Protein AF-A0A2G1X7X8-F1 (afdb_monomer_lite)

Foldseek 3Di:
DDWDQDPVRKIKDWDWDDDPPDPDWTKTWIWIQDPNDTGTDDIDTDPFDDDPNHTDPDDPPPDPPPDD

Sequence (68 aa):
TIEYVGADGVRRELDFQRAPHAPWRALLVESEETDGEMRHVGAEKLRELRIDGEARAAVSLVETLEGP

Radius of gyration: 14.26 Å; chains: 1; bounding box: 36×28×33 Å

Secondary structure (DSSP, 8-state):
-EEEE-TTS-EEEEEEE--TTSS--EEEEEEEEETTEEEEEEEEEES--EETTEE-----S-S-----

Structure (mmCIF, N/CA/C/O backbone):
data_AF-A0A2G1X7X8-F1
#
_entry.id   AF-A0A2G1X7X8-F1
#
loop_
_atom_site.group_PDB
_atom_site.id
_atom_site.type_symbol
_atom_site.label_atom_id
_atom_site.label_alt_id
_atom_site.label_comp_id
_atom_site.label_asym_id
_atom_site.label_entity_id
_atom_site.label_seq_id
_atom_site.pdbx_PDB_ins_code
_atom_site.Cartn_x
_atom_site.Cartn_y
_atom_site.Cartn_z
_atom_site.occupancy
_atom_site.B_iso_or_equiv
_atom_site.auth_seq_id
_atom_site.auth_comp_id
_atom_site.auth_asym_id
_atom_site.auth_atom_id
_atom_site.pdbx_PDB_model_num
ATOM 1 N N . THR A 1 1 ? -1.651 3.087 -6.416 1.00 72.50 1 THR A N 1
ATOM 2 C CA . THR A 1 1 ? -1.930 3.213 -4.981 1.00 72.50 1 THR A CA 1
ATOM 3 C C . THR A 1 1 ? -3.174 2.420 -4.665 1.00 72.50 1 THR A C 1
ATOM 5 O O . THR A 1 1 ? -4.076 2.396 -5.498 1.00 72.50 1 THR A O 1
ATOM 8 N N . ILE A 1 2 ? -3.187 1.701 -3.546 1.00 78.88 2 ILE A N 1
ATOM 9 C CA . ILE A 1 2 ? -4.372 1.025 -3.006 1.00 78.88 2 ILE A CA 1
ATOM 10 C C . ILE A 1 2 ? -4.688 1.689 -1.671 1.00 78.88 2 ILE A C 1
ATOM 12 O O . ILE A 1 2 ? -3.824 1.735 -0.801 1.00 78.88 2 ILE A O 1
ATOM 16 N N . GLU A 1 3 ? -5.918 2.160 -1.506 1.00 82.31 3 GLU A N 1
ATOM 17 C CA . GLU A 1 3 ? -6.415 2.726 -0.252 1.00 82.31 3 GLU A CA 1
ATOM 18 C C . GLU A 1 3 ? -7.491 1.811 0.329 1.00 82.31 3 GLU A C 1
ATOM 20 O O . GLU A 1 3 ? -8.366 1.326 -0.394 1.00 82.31 3 GLU A O 1
ATOM 25 N N . TYR A 1 4 ? -7.440 1.563 1.636 1.00 80.31 4 TYR A N 1
ATOM 26 C CA . TYR A 1 4 ? -8.459 0.778 2.329 1.00 80.31 4 TYR A CA 1
ATOM 27 C C . TYR A 1 4 ? -8.587 1.185 3.796 1.00 80.31 4 TYR A C 1
ATOM 29 O O . TYR A 1 4 ? -7.693 1.794 4.379 1.00 80.31 4 TYR A O 1
ATOM 37 N N . VAL A 1 5 ? -9.717 0.825 4.404 1.00 85.12 5 VAL A N 1
ATOM 38 C CA . VAL A 1 5 ? -9.941 0.939 5.849 1.00 85.12 5 VAL A CA 1
ATOM 39 C C . VAL A 1 5 ? -9.919 -0.467 6.433 1.00 85.12 5 VAL A C 1
ATOM 41 O O . VAL A 1 5 ? -10.660 -1.341 5.978 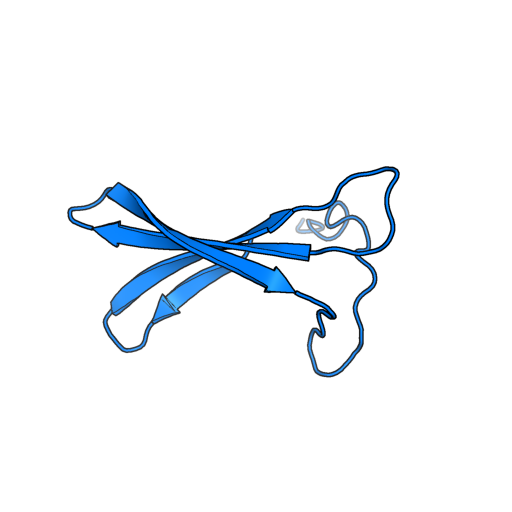1.00 85.12 5 VAL A O 1
ATOM 44 N N . GLY A 1 6 ? -9.033 -0.701 7.399 1.00 83.69 6 GLY A N 1
ATOM 45 C CA . GLY A 1 6 ? -8.929 -1.989 8.078 1.00 83.69 6 GLY A CA 1
ATOM 46 C C . GLY A 1 6 ? -10.136 -2.275 8.974 1.00 83.69 6 GLY A C 1
ATOM 47 O O . GLY A 1 6 ? -10.935 -1.394 9.287 1.00 83.69 6 GLY A O 1
ATOM 48 N N . ALA A 1 7 ? -10.256 -3.519 9.441 1.00 88.19 7 ALA A N 1
ATOM 49 C CA . ALA A 1 7 ? -11.276 -3.888 10.430 1.00 88.19 7 ALA A CA 1
ATOM 50 C C . ALA A 1 7 ? -11.099 -3.152 11.776 1.00 88.19 7 ALA A C 1
ATOM 52 O O . ALA A 1 7 ? -12.033 -3.068 12.568 1.00 88.19 7 ALA A O 1
ATOM 53 N N . ASP A 1 8 ? -9.906 -2.611 12.018 1.00 89.44 8 ASP A N 1
ATOM 54 C CA . ASP A 1 8 ? -9.562 -1.731 13.134 1.00 89.44 8 ASP A CA 1
ATOM 55 C C . ASP A 1 8 ? -9.994 -0.268 12.923 1.00 89.44 8 ASP A C 1
ATOM 57 O O . ASP A 1 8 ? -9.819 0.556 13.816 1.00 89.44 8 ASP A O 1
ATOM 61 N N . GLY A 1 9 ? -10.568 0.065 11.763 1.00 89.19 9 GLY A N 1
ATOM 62 C CA . GLY A 1 9 ? -11.015 1.414 11.419 1.00 89.19 9 GLY A CA 1
ATOM 63 C C . GLY A 1 9 ? -9.898 2.352 10.959 1.00 89.19 9 GLY A C 1
ATOM 64 O O . GLY A 1 9 ? -10.183 3.504 10.642 1.00 89.19 9 GLY A O 1
ATOM 65 N N . VAL A 1 10 ? -8.650 1.880 10.883 1.00 89.38 10 VAL A N 1
ATOM 66 C CA . VAL A 1 10 ? -7.507 2.690 10.445 1.00 89.38 10 VAL A CA 1
ATOM 67 C C . VAL A 1 10 ? -7.445 2.700 8.921 1.00 89.38 10 VAL A C 1
ATOM 69 O O . VAL A 1 10 ? -7.438 1.642 8.278 1.00 89.38 10 VAL A O 1
ATOM 72 N N . ARG A 1 11 ? -7.394 3.901 8.334 1.00 88.00 11 ARG A N 1
ATOM 73 C CA . ARG A 1 11 ? -7.134 4.082 6.904 1.00 88.00 11 ARG A CA 1
ATOM 74 C C . ARG A 1 11 ? -5.662 3.815 6.615 1.00 88.00 11 ARG A C 1
ATOM 76 O O . ARG A 1 11 ? -4.784 4.322 7.312 1.00 88.00 11 ARG A O 1
ATOM 83 N N . ARG A 1 12 ? -5.416 3.034 5.567 1.00 84.94 12 ARG A N 1
ATOM 84 C CA . ARG A 1 12 ? -4.084 2.678 5.088 1.00 84.94 12 ARG A CA 1
ATOM 85 C C . ARG A 1 12 ? -3.956 2.933 3.603 1.00 84.94 12 ARG A C 1
ATOM 87 O O . ARG A 1 12 ? -4.915 2.766 2.847 1.00 84.94 12 ARG A O 1
ATOM 94 N N . GLU A 1 13 ? -2.749 3.292 3.208 1.00 84.31 13 GLU A N 1
ATOM 95 C CA . GLU A 1 13 ? -2.375 3.518 1.822 1.00 84.31 13 GLU A CA 1
ATOM 96 C C . GLU A 1 13 ? -1.155 2.669 1.481 1.00 84.31 13 GLU A C 1
ATOM 98 O O . GLU A 1 13 ? -0.162 2.670 2.209 1.00 84.31 13 GLU A O 1
ATOM 103 N N . LEU A 1 14 ? -1.259 1.933 0.375 1.00 78.94 14 LEU A N 1
ATOM 104 C CA . LEU A 1 14 ? -0.198 1.113 -0.187 1.00 78.94 14 LEU A CA 1
ATOM 105 C C . LEU A 1 14 ? 0.200 1.653 -1.557 1.00 78.94 14 LEU A C 1
ATOM 107 O O . LEU A 1 14 ? -0.543 1.544 -2.543 1.00 78.94 14 LEU A O 1
ATOM 111 N N . ASP A 1 15 ? 1.411 2.185 -1.638 1.00 76.56 15 ASP A N 1
ATOM 112 C CA . ASP A 1 15 ? 2.006 2.629 -2.890 1.00 76.56 15 ASP A CA 1
ATOM 113 C C . ASP A 1 15 ? 2.930 1.571 -3.467 1.00 76.56 15 ASP A C 1
ATOM 115 O O . ASP A 1 15 ? 3.804 1.049 -2.782 1.00 76.56 15 ASP A O 1
ATOM 119 N N . PHE A 1 16 ? 2.766 1.305 -4.763 1.00 71.44 16 PHE A N 1
ATOM 120 C CA . PHE A 1 16 ? 3.597 0.377 -5.520 1.00 71.44 16 PHE A CA 1
ATOM 121 C C . PHE A 1 16 ? 4.395 1.163 -6.555 1.00 71.44 16 PHE A C 1
ATOM 123 O O . PHE A 1 16 ? 3.852 1.593 -7.575 1.00 71.44 16 PHE A O 1
ATOM 130 N N . GLN A 1 17 ? 5.688 1.360 -6.305 1.00 68.94 17 GLN A N 1
ATOM 131 C CA . GLN A 1 17 ? 6.550 2.137 -7.201 1.00 68.94 17 GLN A CA 1
ATOM 132 C C . GLN A 1 17 ? 7.333 1.241 -8.169 1.00 68.94 17 GLN A C 1
ATOM 134 O O . GLN A 1 17 ? 7.813 0.167 -7.797 1.00 68.94 17 GLN A O 1
ATOM 139 N N . ARG A 1 18 ? 7.505 1.711 -9.415 1.00 70.00 18 ARG A N 1
ATOM 140 C CA . ARG A 1 18 ? 8.331 1.075 -10.456 1.00 70.00 18 ARG A CA 1
ATOM 141 C C . ARG A 1 18 ? 9.401 2.045 -10.957 1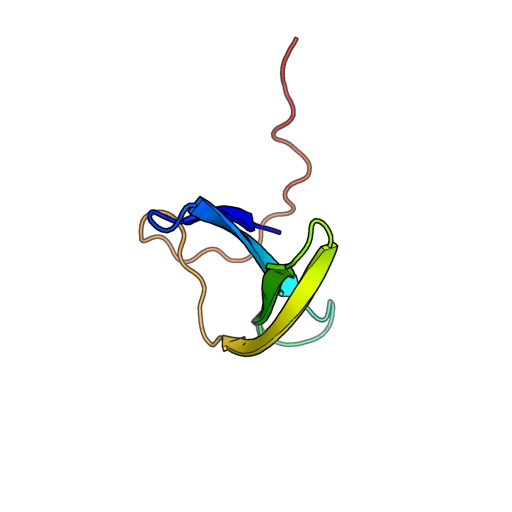.00 70.00 18 ARG A C 1
ATOM 143 O O . ARG A 1 18 ? 9.098 3.178 -11.311 1.00 70.00 18 ARG A O 1
ATOM 150 N N . ALA A 1 19 ? 10.626 1.548 -11.140 1.00 59.09 19 ALA A N 1
ATOM 151 C CA . ALA A 1 19 ? 11.613 2.213 -11.987 1.00 59.09 19 ALA A CA 1
ATOM 152 C C . ALA A 1 19 ? 11.347 1.876 -13.476 1.00 59.09 19 ALA A C 1
ATOM 154 O O . ALA A 1 19 ? 11.338 0.693 -13.838 1.00 59.09 19 ALA A O 1
ATOM 155 N N . PRO A 1 20 ? 11.127 2.869 -14.361 1.00 59.06 20 PRO A N 1
ATOM 156 C CA . PRO A 1 20 ? 10.697 2.632 -15.745 1.00 59.06 20 PRO A CA 1
ATOM 157 C C . PRO A 1 20 ? 11.679 1.776 -16.559 1.00 59.06 20 PRO A C 1
ATOM 159 O O . PRO A 1 20 ? 11.252 1.037 -17.446 1.00 59.06 20 PRO A O 1
ATOM 162 N N . HIS A 1 21 ? 12.967 1.798 -16.208 1.00 63.69 21 HIS A N 1
ATOM 163 C CA . HIS A 1 21 ? 14.050 1.151 -16.957 1.00 63.69 21 HIS A CA 1
ATOM 164 C C . HIS A 1 21 ? 14.715 -0.026 -16.222 1.00 63.69 21 HIS A C 1
ATOM 166 O O . HIS A 1 21 ? 15.810 -0.435 -16.599 1.00 63.69 21 HIS A O 1
ATOM 172 N N . ALA A 1 22 ? 14.095 -0.564 -15.168 1.00 56.00 22 ALA A N 1
ATOM 173 C CA . ALA A 1 22 ? 14.660 -1.665 -14.386 1.00 56.00 22 ALA A CA 1
ATOM 174 C C . ALA A 1 22 ? 13.750 -2.909 -14.387 1.00 56.00 22 ALA A C 1
ATOM 176 O O . ALA A 1 22 ? 12.539 -2.782 -14.595 1.00 56.00 22 ALA A O 1
ATOM 177 N N . PRO A 1 23 ? 14.311 -4.108 -14.116 1.00 58.12 23 PRO A N 1
ATOM 178 C CA . PRO A 1 23 ? 13.526 -5.307 -13.838 1.00 58.12 23 PRO A CA 1
ATOM 179 C C . PRO A 1 23 ? 12.526 -5.059 -12.706 1.00 58.12 23 PRO A C 1
ATOM 181 O O . PRO A 1 23 ? 12.791 -4.252 -11.813 1.00 58.12 23 PRO A O 1
ATOM 184 N N . TRP A 1 24 ? 11.404 -5.778 -12.736 1.00 53.66 24 TRP A N 1
ATOM 185 C CA . TRP A 1 24 ? 10.325 -5.672 -11.753 1.00 53.66 24 TRP A CA 1
ATOM 186 C C . TRP A 1 24 ? 10.863 -5.727 -10.313 1.00 53.66 24 TRP A C 1
ATOM 188 O O . TRP A 1 24 ? 11.352 -6.752 -9.844 1.00 53.66 24 TRP A O 1
ATOM 198 N N . ARG A 1 25 ? 10.813 -4.585 -9.627 1.00 56.94 25 ARG A N 1
ATOM 199 C CA . ARG A 1 25 ? 11.091 -4.421 -8.199 1.00 56.94 25 ARG A CA 1
ATOM 200 C C . ARG A 1 25 ? 10.001 -3.501 -7.680 1.00 56.94 25 ARG A C 1
ATOM 202 O O . ARG A 1 25 ? 10.152 -2.286 -7.767 1.00 56.94 25 ARG A O 1
ATOM 209 N N . ALA A 1 26 ? 8.880 -4.074 -7.259 1.00 64.25 26 ALA A N 1
ATOM 210 C CA . ALA A 1 26 ? 7.817 -3.285 -6.659 1.00 64.25 26 ALA A CA 1
ATOM 211 C C . ALA A 1 26 ? 8.255 -2.906 -5.239 1.00 64.25 26 ALA A C 1
ATOM 213 O O . ALA A 1 26 ? 8.677 -3.765 -4.467 1.00 64.25 26 ALA A O 1
ATOM 214 N N . LEU A 1 27 ? 8.235 -1.616 -4.922 1.00 69.00 27 LEU A N 1
ATOM 215 C CA . LEU A 1 27 ? 8.381 -1.136 -3.552 1.00 69.00 27 LEU A CA 1
ATOM 216 C C . LEU A 1 27 ? 6.976 -0.901 -3.021 1.00 69.00 27 LEU A C 1
ATOM 218 O O . LEU A 1 27 ? 6.276 -0.079 -3.603 1.00 69.00 27 LEU A O 1
ATOM 222 N N . LEU A 1 28 ? 6.596 -1.632 -1.978 1.00 72.44 28 LEU A N 1
ATOM 223 C CA . LEU A 1 28 ? 5.434 -1.334 -1.159 1.00 72.44 28 LEU A CA 1
ATOM 224 C C . LEU A 1 28 ? 5.829 -0.237 -0.183 1.00 72.44 28 LEU A C 1
ATOM 226 O O . LEU A 1 28 ? 6.799 -0.411 0.551 1.00 72.44 28 LEU A O 1
ATOM 230 N N . VAL A 1 29 ? 5.102 0.867 -0.177 1.00 76.88 29 VAL A N 1
ATOM 231 C CA . VAL A 1 29 ? 5.191 1.883 0.869 1.00 76.88 29 VAL A CA 1
ATOM 232 C C . VAL A 1 29 ? 3.854 1.886 1.581 1.00 76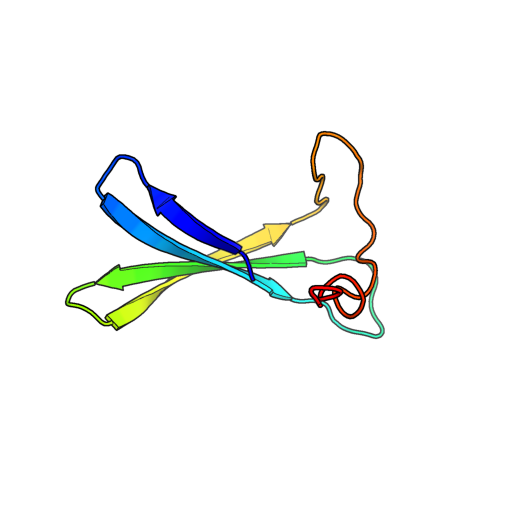.88 29 VAL A C 1
ATOM 234 O O . VAL A 1 29 ? 2.826 2.057 0.935 1.00 76.88 29 VAL A O 1
ATOM 237 N N . GLU A 1 30 ? 3.884 1.654 2.886 1.00 83.62 30 GLU A N 1
ATOM 238 C CA . GLU A 1 30 ? 2.703 1.657 3.736 1.00 83.62 30 GLU A CA 1
ATOM 239 C C . GLU A 1 30 ? 2.646 2.958 4.529 1.00 83.62 30 GLU A C 1
ATOM 241 O O . GLU A 1 30 ? 3.643 3.399 5.123 1.00 83.62 30 GLU A O 1
ATOM 246 N N . SER A 1 31 ? 1.461 3.559 4.528 1.00 87.31 31 SER A N 1
ATOM 247 C CA . SER A 1 31 ? 1.127 4.721 5.338 1.00 87.31 31 SER A CA 1
ATOM 248 C C . SER A 1 31 ? -0.170 4.466 6.096 1.00 87.31 31 SER A C 1
ATOM 250 O O . SER A 1 31 ? -1.098 3.876 5.548 1.00 87.31 31 SER A O 1
ATOM 252 N N . GLU A 1 32 ? -0.248 4.938 7.335 1.00 92.81 32 GLU A N 1
ATOM 253 C CA . GLU A 1 32 ? -1.444 4.859 8.176 1.00 92.81 32 GLU A CA 1
ATOM 254 C C . GLU A 1 32 ? -1.930 6.261 8.542 1.00 92.81 32 GLU A C 1
ATOM 256 O O . GLU A 1 32 ? -1.132 7.179 8.751 1.00 92.81 32 GLU A O 1
ATOM 261 N N . GLU A 1 33 ? -3.244 6.430 8.648 1.00 87.69 33 GLU A N 1
ATOM 262 C CA . GLU A 1 33 ? -3.831 7.666 9.157 1.00 87.69 33 GLU A CA 1
ATOM 263 C C . GLU A 1 33 ? -3.658 7.749 10.679 1.00 87.69 33 GLU A C 1
ATOM 265 O O . GLU A 1 33 ? -4.198 6.943 11.437 1.00 87.69 33 GLU A O 1
ATOM 270 N N . THR A 1 34 ? -2.907 8.752 11.130 1.00 89.19 34 THR A N 1
ATOM 271 C CA . THR A 1 34 ? -2.723 9.105 12.541 1.00 89.19 34 THR A CA 1
ATOM 272 C C . THR A 1 34 ? -3.125 10.558 12.740 1.00 89.19 34 THR A C 1
ATOM 274 O O . THR A 1 34 ? -2.580 11.440 12.083 1.00 89.19 34 THR A O 1
ATOM 277 N N . ASP A 1 35 ? -4.064 10.820 13.652 1.00 90.75 35 ASP A N 1
ATOM 278 C CA . ASP A 1 35 ? -4.559 12.172 13.961 1.00 90.75 35 ASP A CA 1
ATOM 279 C C . ASP A 1 35 ? -5.082 12.952 12.732 1.00 90.75 35 ASP A C 1
ATOM 281 O O . ASP A 1 35 ? -4.986 14.176 12.670 1.00 90.75 35 ASP A O 1
ATOM 285 N N . GLY A 1 36 ? -5.644 12.246 11.744 1.00 88.38 36 GLY A N 1
ATOM 286 C CA . GLY A 1 36 ? -6.148 12.847 10.503 1.00 88.38 36 GLY A CA 1
ATOM 287 C C . G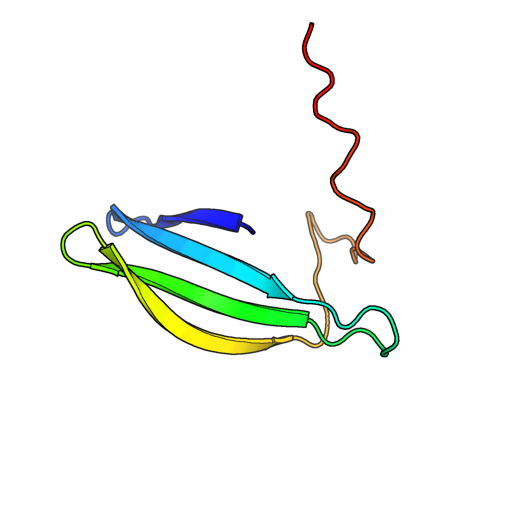LY A 1 36 ? -5.079 13.113 9.438 1.00 88.38 36 GLY A C 1
ATOM 288 O O . GLY A 1 36 ? -5.385 13.694 8.398 1.00 88.38 36 GLY A O 1
ATOM 289 N N . GLU A 1 37 ? -3.834 12.692 9.670 1.00 89.50 37 GLU A N 1
ATOM 290 C CA . GLU A 1 37 ? -2.729 12.813 8.720 1.00 89.50 37 GLU A CA 1
ATOM 291 C C . GLU A 1 37 ? -2.221 11.434 8.294 1.00 89.50 37 GLU A C 1
ATOM 293 O O . GLU A 1 37 ? -2.013 10.550 9.125 1.00 89.50 37 GLU A O 1
ATOM 298 N N . MET A 1 38 ? -1.947 11.258 7.001 1.00 89.06 38 MET A N 1
ATOM 299 C CA . MET A 1 38 ? -1.271 10.060 6.503 1.00 89.06 38 MET A CA 1
ATOM 300 C C . MET A 1 38 ? 0.208 10.100 6.893 1.00 89.06 38 MET A C 1
ATOM 302 O O . MET A 1 38 ? 0.933 11.028 6.527 1.00 89.06 38 MET A O 1
ATOM 306 N N . ARG A 1 39 ? 0.670 9.087 7.629 1.00 89.50 39 ARG A N 1
ATOM 307 C CA . ARG A 1 39 ? 2.064 8.959 8.067 1.00 89.50 39 ARG A CA 1
ATOM 308 C C . ARG A 1 39 ? 2.671 7.668 7.555 1.00 89.50 39 ARG A C 1
ATOM 310 O O . ARG A 1 39 ? 2.070 6.607 7.666 1.00 89.50 39 ARG A O 1
ATOM 317 N N . HIS A 1 40 ? 3.888 7.763 7.032 1.00 89.25 40 HIS A N 1
ATOM 318 C CA . HIS A 1 40 ? 4.655 6.604 6.591 1.00 89.25 40 HIS A CA 1
ATOM 319 C C . HIS A 1 40 ? 4.992 5.686 7.772 1.00 89.25 40 HIS A C 1
ATOM 321 O O . HIS A 1 40 ? 5.565 6.149 8.762 1.00 89.25 40 HIS A O 1
ATOM 327 N N . VAL A 1 41 ? 4.695 4.393 7.636 1.00 88.56 41 VAL A N 1
ATOM 328 C CA . VAL A 1 41 ? 4.949 3.386 8.680 1.00 88.56 41 VAL A CA 1
ATOM 329 C C . VAL A 1 41 ? 5.909 2.280 8.245 1.00 88.56 41 VAL A C 1
ATOM 331 O O . VAL A 1 41 ? 6.518 1.637 9.099 1.00 88.56 41 VAL A O 1
ATOM 334 N N . GLY A 1 42 ? 6.114 2.072 6.942 1.00 84.00 42 GLY A N 1
ATOM 335 C CA . GLY A 1 42 ? 7.029 1.033 6.481 1.00 84.00 42 GLY A CA 1
ATOM 336 C C . GLY A 1 42 ? 7.208 0.959 4.972 1.00 84.00 42 GLY A C 1
ATOM 337 O O . GLY A 1 42 ? 6.413 1.487 4.196 1.00 84.00 42 GLY A O 1
ATOM 338 N N . ALA A 1 43 ? 8.285 0.292 4.551 1.00 82.25 43 ALA A N 1
ATOM 339 C CA . ALA A 1 43 ? 8.525 -0.014 3.149 1.00 82.25 43 ALA A CA 1
ATOM 340 C C . ALA A 1 43 ? 9.093 -1.425 2.960 1.00 82.25 43 ALA A C 1
ATOM 342 O O . ALA A 1 43 ? 10.017 -1.833 3.666 1.00 82.25 43 ALA A O 1
ATOM 343 N N . GLU A 1 44 ? 8.597 -2.143 1.952 1.00 77.94 44 GLU A N 1
ATOM 344 C CA . GLU A 1 44 ? 9.021 -3.507 1.632 1.00 77.94 44 GLU A CA 1
ATOM 345 C C . GLU A 1 44 ? 9.291 -3.693 0.133 1.00 77.94 44 GLU A C 1
ATOM 347 O O . GLU A 1 44 ? 8.559 -3.212 -0.731 1.00 77.94 44 GLU A O 1
ATOM 352 N N . LYS A 1 45 ? 10.361 -4.428 -0.201 1.00 75.75 45 LYS A N 1
ATOM 353 C CA . LYS A 1 45 ? 10.660 -4.816 -1.586 1.00 75.75 45 LYS A CA 1
ATOM 354 C C . LYS A 1 45 ? 9.926 -6.100 -1.940 1.00 75.75 45 LYS A C 1
ATOM 356 O O . LYS A 1 45 ? 10.294 -7.178 -1.478 1.00 75.75 45 LYS A O 1
ATOM 361 N N . LEU A 1 46 ? 8.975 -5.992 -2.849 1.00 68.88 46 LEU A N 1
ATOM 362 C CA . LEU A 1 46 ? 8.193 -7.112 -3.340 1.00 68.88 46 LEU A CA 1
ATOM 363 C C . LEU A 1 46 ? 8.877 -7.796 -4.527 1.00 68.88 46 LEU A C 1
ATOM 365 O O . LEU A 1 46 ? 9.498 -7.158 -5.385 1.00 68.88 46 LEU A O 1
ATOM 369 N N . ARG A 1 47 ? 8.731 -9.123 -4.577 1.00 66.56 47 ARG A N 1
ATOM 370 C CA . ARG A 1 47 ? 9.216 -9.962 -5.684 1.00 66.56 47 ARG A CA 1
ATOM 371 C C . ARG A 1 47 ? 8.158 -10.205 -6.763 1.00 66.56 47 ARG A C 1
ATOM 373 O O . ARG A 1 47 ? 8.524 -10.363 -7.921 1.00 66.56 47 ARG A O 1
ATOM 380 N N . GLU A 1 48 ? 6.879 -10.231 -6.395 1.00 68.62 48 GLU A N 1
ATOM 381 C CA . GLU A 1 48 ? 5.736 -10.475 -7.286 1.00 68.62 48 GLU A CA 1
ATOM 382 C C . GLU A 1 48 ? 4.498 -9.742 -6.738 1.00 68.62 48 GLU A C 1
ATOM 384 O O . GLU A 1 48 ? 4.374 -9.569 -5.527 1.00 68.62 48 GLU A O 1
ATOM 389 N N . LEU A 1 49 ? 3.586 -9.326 -7.622 1.00 70.69 49 LEU A N 1
ATOM 390 C CA . LEU A 1 49 ? 2.248 -8.839 -7.281 1.00 70.69 49 LEU A CA 1
ATOM 391 C C . LEU A 1 49 ? 1.234 -9.634 -8.101 1.00 70.69 49 LEU A C 1
ATOM 393 O O . LEU A 1 49 ? 1.359 -9.762 -9.325 1.00 70.69 49 LEU A O 1
ATOM 397 N N . ARG A 1 50 ? 0.211 -10.142 -7.420 1.00 68.88 50 ARG A N 1
ATOM 398 C CA . ARG A 1 50 ? -0.911 -10.845 -8.038 1.00 68.88 50 ARG A CA 1
ATOM 399 C C . ARG A 1 50 ? -2.207 -10.153 -7.645 1.00 68.88 50 ARG A C 1
ATOM 401 O O . ARG A 1 50 ? -2.363 -9.789 -6.484 1.00 68.88 50 ARG A O 1
ATOM 408 N N . ILE A 1 51 ? -3.122 -9.996 -8.593 1.00 70.62 51 ILE A N 1
ATOM 409 C CA . ILE A 1 51 ? -4.481 -9.491 -8.348 1.00 70.62 51 ILE A CA 1
ATOM 410 C C . ILE A 1 51 ? -5.432 -10.592 -8.806 1.00 70.62 51 ILE A C 1
ATOM 412 O O . ILE A 1 51 ? -5.280 -11.095 -9.919 1.00 70.62 51 ILE A O 1
ATOM 416 N N . ASP A 1 52 ? -6.334 -11.022 -7.922 1.00 72.06 52 ASP A N 1
ATOM 417 C CA . ASP A 1 52 ? -7.240 -12.163 -8.138 1.00 72.06 52 ASP A CA 1
ATOM 418 C C . ASP A 1 52 ? -6.515 -13.470 -8.519 1.00 72.06 52 ASP A C 1
ATOM 420 O O . ASP A 1 52 ? -6.985 -14.274 -9.318 1.00 72.06 52 ASP A O 1
ATOM 424 N N . GLY A 1 53 ? -5.321 -13.688 -7.957 1.00 66.62 53 GLY A N 1
ATOM 425 C CA . GLY A 1 53 ? -4.502 -14.879 -8.219 1.00 66.62 53 GLY A CA 1
ATOM 426 C C . GLY A 1 53 ? -3.701 -14.838 -9.528 1.00 66.62 53 GLY A C 1
ATOM 427 O O . GLY A 1 53 ? -2.802 -15.667 -9.716 1.00 66.62 53 GLY A O 1
ATOM 428 N N . GLU A 1 54 ? -3.928 -13.846 -10.388 1.00 67.25 54 GLU A N 1
ATOM 429 C CA . GLU A 1 54 ? -3.174 -13.641 -11.624 1.00 67.25 54 GLU A CA 1
ATOM 430 C C . GLU A 1 54 ? -1.965 -12.736 -11.388 1.00 67.25 54 GLU A C 1
ATOM 432 O O . GLU A 1 54 ? -2.091 -11.653 -10.814 1.00 67.25 54 GLU A O 1
ATOM 437 N N . ALA A 1 55 ? -0.785 -13.159 -11.853 1.00 65.81 55 ALA A N 1
ATOM 438 C CA . ALA A 1 55 ? 0.398 -12.306 -11.843 1.00 65.81 55 ALA A CA 1
ATOM 439 C C . ALA A 1 55 ? 0.139 -11.087 -12.733 1.00 65.81 55 ALA A C 1
ATOM 441 O O . ALA A 1 55 ? -0.079 -11.211 -13.941 1.00 65.81 55 ALA A O 1
ATOM 442 N N . ARG A 1 56 ? 0.149 -9.898 -12.134 1.00 61.94 56 ARG A N 1
ATOM 443 C CA . ARG A 1 56 ? -0.058 -8.655 -12.869 1.00 61.94 56 ARG A CA 1
ATOM 444 C C . ARG A 1 56 ? 1.299 -8.058 -13.186 1.00 61.94 56 ARG A C 1
ATOM 446 O O . ARG A 1 56 ? 1.924 -7.451 -12.328 1.00 61.94 56 ARG A O 1
ATOM 453 N N . ALA A 1 57 ? 1.733 -8.170 -14.438 1.00 56.28 57 ALA A N 1
ATOM 454 C CA . ALA A 1 57 ? 2.628 -7.158 -14.981 1.00 56.28 57 ALA A CA 1
ATOM 455 C C . ALA A 1 57 ? 1.804 -5.869 -15.095 1.00 56.28 57 ALA A C 1
ATOM 457 O O . ALA A 1 57 ? 0.711 -5.904 -15.654 1.00 56.28 57 ALA A O 1
ATOM 458 N N . ALA A 1 58 ? 2.275 -4.768 -14.508 1.00 49.97 58 ALA A N 1
ATOM 459 C CA . ALA A 1 58 ? 1.512 -3.526 -14.436 1.00 49.97 58 ALA A CA 1
ATOM 460 C C . ALA A 1 58 ? 1.108 -3.068 -15.847 1.00 49.97 58 ALA A C 1
ATOM 462 O O . ALA A 1 58 ? 1.941 -2.571 -16.607 1.00 49.97 58 ALA A O 1
ATOM 463 N N . VAL A 1 59 ? -0.164 -3.261 -16.189 1.00 44.50 59 VAL A N 1
ATOM 464 C CA . VAL A 1 59 ? -0.814 -2.567 -17.295 1.00 44.50 59 VAL A CA 1
ATOM 465 C C . VAL A 1 59 ? -1.117 -1.166 -16.776 1.00 44.50 59 VAL A C 1
ATOM 467 O O . VAL A 1 59 ? -1.511 -1.011 -15.619 1.00 44.50 59 VAL A O 1
ATOM 470 N N . SER A 1 60 ? -0.852 -0.150 -17.594 1.00 39.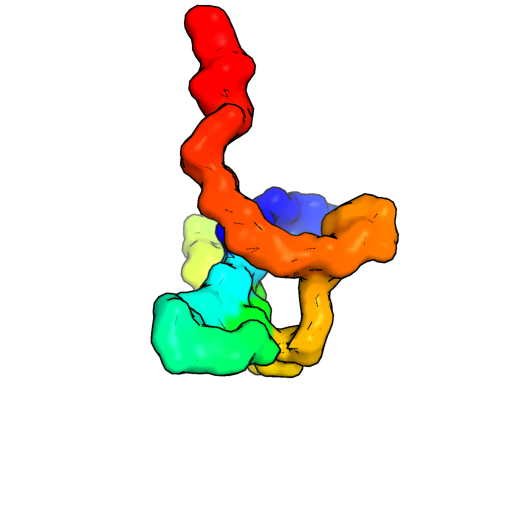31 60 SER A N 1
ATOM 471 C CA . SER A 1 60 ? -1.159 1.242 -17.268 1.00 39.31 60 SER A CA 1
ATOM 472 C C . SER A 1 60 ? -2.619 1.336 -16.822 1.00 39.31 60 SER A C 1
ATOM 474 O O . SER A 1 60 ? -3.514 1.068 -17.616 1.00 39.31 60 SER A O 1
ATOM 476 N N . LEU A 1 61 ? -2.866 1.694 -15.560 1.00 41.03 61 LEU A N 1
ATOM 477 C CA . LEU A 1 61 ? -4.199 1.948 -14.992 1.00 41.03 61 LEU A CA 1
ATOM 478 C C . LEU A 1 61 ? -4.753 3.297 -15.492 1.00 41.03 61 LEU A C 1
ATOM 480 O O . LEU A 1 61 ? -5.259 4.115 -14.733 1.00 41.03 61 LEU A O 1
ATOM 484 N N . VAL A 1 62 ? -4.616 3.542 -16.792 1.00 42.19 62 VAL A N 1
ATOM 485 C CA . VAL A 1 62 ? -5.178 4.685 -17.504 1.00 42.19 62 VAL A CA 1
ATOM 486 C C . VAL A 1 62 ? -5.955 4.113 -18.679 1.00 42.19 62 VAL A C 1
ATOM 488 O O . VAL A 1 62 ? -5.466 4.186 -19.793 1.00 42.19 62 VAL A O 1
ATOM 491 N N . GLU A 1 63 ? -7.083 3.444 -18.410 1.00 43.56 63 GLU A N 1
ATOM 492 C CA . GLU A 1 63 ? -8.172 3.211 -19.389 1.00 43.56 63 GLU A CA 1
ATOM 493 C C . GLU A 1 63 ? -9.407 2.483 -18.802 1.00 43.56 63 GLU A C 1
ATOM 495 O O . GLU A 1 63 ? -10.123 1.789 -19.511 1.00 43.56 63 GLU A O 1
ATOM 500 N N . THR A 1 64 ? -9.713 2.633 -17.507 1.00 40.78 64 THR A N 1
ATOM 501 C CA . THR A 1 64 ? -10.987 2.125 -16.935 1.00 40.78 64 THR A CA 1
ATOM 502 C C . THR A 1 64 ? -11.784 3.168 -16.156 1.00 40.78 64 THR A C 1
ATOM 504 O O . THR A 1 64 ? -12.645 2.829 -15.350 1.00 40.78 64 THR A O 1
ATOM 507 N N . LEU A 1 65 ? -11.576 4.450 -16.461 1.00 44.38 65 LEU A N 1
ATOM 508 C CA . LEU A 1 65 ? -12.602 5.471 -16.235 1.00 44.38 65 LEU A CA 1
ATOM 509 C C . LEU A 1 65 ? -13.423 5.647 -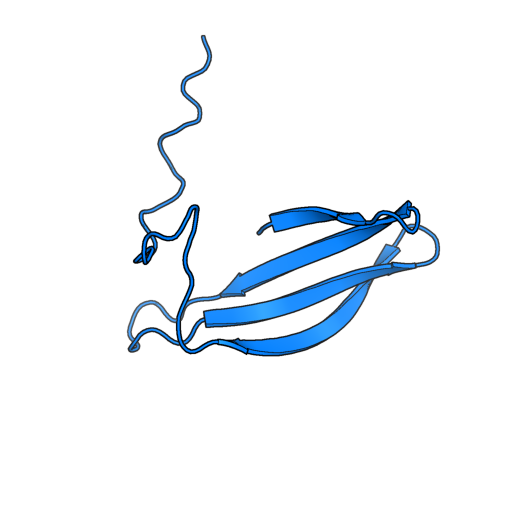17.520 1.00 44.38 65 LEU A C 1
ATOM 511 O O . LEU A 1 65 ? -13.486 6.734 -18.080 1.00 44.38 65 LEU A O 1
ATOM 515 N N . GLU A 1 66 ? -14.035 4.564 -17.999 1.00 45.44 66 GLU A N 1
ATOM 516 C CA . GLU A 1 66 ? -15.268 4.687 -18.775 1.00 45.44 66 GLU A CA 1
ATOM 517 C C . GLU A 1 66 ? -16.435 4.565 -17.793 1.00 45.44 66 GLU A C 1
ATOM 519 O O . GLU A 1 66 ? -16.820 3.481 -17.356 1.00 45.44 66 GLU A O 1
ATOM 524 N N . GLY A 1 67 ? -16.967 5.721 -17.414 1.00 33.91 67 GLY A N 1
ATOM 525 C CA . GLY A 1 67 ? -18.313 5.902 -16.884 1.00 33.91 67 GLY A CA 1
ATOM 526 C C . GLY A 1 67 ? -18.909 7.126 -17.592 1.00 33.91 67 GLY A C 1
ATOM 527 O O . GLY A 1 67 ? -18.136 8.029 -17.906 1.00 33.91 67 GLY A O 1
ATOM 528 N N . PRO A 1 68 ? -20.215 7.116 -17.911 1.00 46.97 68 PRO A N 1
ATOM 529 C CA . PRO A 1 68 ? -20.842 7.923 -18.968 1.00 46.97 68 PRO A CA 1
ATOM 530 C C . PRO A 1 68 ? -20.675 9.440 -18.838 1.00 46.97 68 PRO A C 1
ATOM 532 O O . PRO A 1 68 ? -20.613 9.944 -17.694 1.00 46.97 68 PRO A O 1
#

pLDDT: mean 70.78, std 16.04, range [33.91, 92.81]